Protein AF-A0A8S3GDV0-F1 (afdb_monomer_lite)

pLDDT: mean 90.01, std 6.33, range [60.5, 97.69]

Secondary structure (DSSP, 8-state):
--HHHHHHHHHHHHHHHHHHHHHHHHHHHS--EEEE-S-TTS-SEEEE-HHHHHHHHHHHHHHHHHTS--S-HHHHHHTHHHHHHHHHHHHHHHHHHHHTTSPP-SSSHHHHHHH-SSSS-EETTTTEEHHHHHHH-

Foldseek 3Di:
DDPVVVVLLVVLLCVLVVVLVLLVVCLLPPDFDWDADPDPLEDRTATDDLVVSVVVVVVVVCCCCPPVVVDDPVSCVVSVVSNVVSVVVVVLVVLCVQAVVDDDDDPDPVCCSVVPPDDFDQPDVNSHTPVVSVVSD

Structure (mmCIF, N/CA/C/O backbone):
data_AF-A0A8S3GDV0-F1
#
_entry.id   AF-A0A8S3GDV0-F1
#
loop_
_atom_site.group_PDB
_atom_site.id
_atom_site.type_symbol
_atom_site.label_atom_id
_atom_site.label_alt_id
_atom_site.label_comp_id
_atom_site.label_asym_id
_atom_site.label_entity_id
_atom_site.label_seq_id
_atom_site.pdbx_PDB_ins_code
_atom_site.Cartn_x
_atom_site.Cartn_y
_atom_site.Cartn_z
_atom_site.occupancy
_atom_site.B_iso_or_equiv
_atom_site.auth_seq_id
_atom_site.auth_comp_id
_atom_site.auth_asym_id
_atom_site.auth_atom_id
_atom_site.pdbx_PDB_model_num
ATOM 1 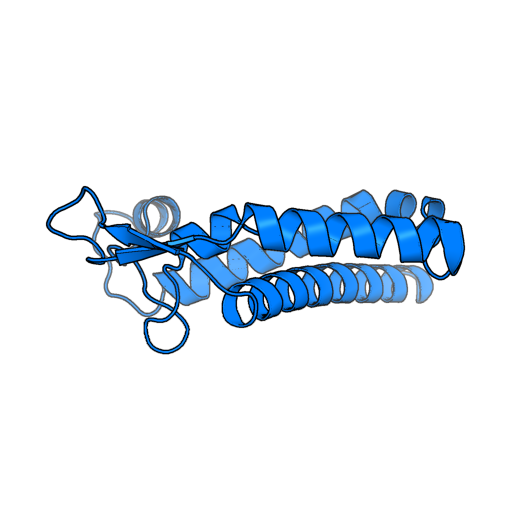N N . MET A 1 1 ? 24.290 15.914 -0.753 1.00 60.50 1 MET A N 1
ATOM 2 C CA . MET A 1 1 ? 23.351 15.163 -1.613 1.00 60.50 1 MET A CA 1
ATOM 3 C C . MET A 1 1 ? 23.488 15.691 -3.028 1.00 60.50 1 MET A C 1
ATOM 5 O O . MET A 1 1 ? 23.406 16.899 -3.203 1.00 60.50 1 MET A O 1
ATOM 9 N N . THR A 1 2 ? 23.791 14.840 -4.007 1.00 82.38 2 THR A N 1
ATOM 10 C CA . THR A 1 2 ? 23.836 15.249 -5.422 1.00 82.38 2 THR A CA 1
ATOM 11 C C . THR A 1 2 ? 22.419 15.241 -6.007 1.00 82.38 2 THR A C 1
ATOM 13 O O . THR A 1 2 ? 21.540 14.559 -5.482 1.00 82.38 2 THR A O 1
ATOM 16 N N . ASN A 1 3 ? 22.183 15.959 -7.111 1.00 82.50 3 ASN A N 1
ATOM 17 C CA . ASN A 1 3 ? 20.880 15.951 -7.801 1.00 82.50 3 ASN A CA 1
ATOM 18 C C . ASN A 1 3 ? 20.430 14.530 -8.196 1.00 82.50 3 ASN A C 1
ATOM 20 O O . ASN A 1 3 ? 19.243 14.216 -8.147 1.00 82.50 3 ASN A O 1
ATOM 24 N N . LEU A 1 4 ? 21.389 13.657 -8.528 1.00 81.19 4 LEU A N 1
ATOM 25 C CA . LEU A 1 4 ? 21.139 12.252 -8.848 1.00 81.19 4 LEU A CA 1
ATOM 26 C C . LEU A 1 4 ? 20.586 11.476 -7.640 1.00 81.19 4 LEU A C 1
ATOM 28 O O . LEU A 1 4 ? 19.655 10.689 -7.781 1.00 81.19 4 LEU A O 1
ATOM 32 N N . ASP A 1 5 ? 21.130 11.719 -6.447 1.00 90.44 5 ASP A N 1
ATOM 33 C CA . ASP A 1 5 ? 20.710 11.019 -5.232 1.00 90.44 5 ASP A CA 1
ATOM 34 C C . ASP A 1 5 ? 19.268 11.375 -4.843 1.00 90.44 5 ASP A C 1
ATOM 36 O O . ASP A 1 5 ? 18.475 10.491 -4.513 1.00 90.44 5 ASP A O 1
ATOM 40 N N . LEU A 1 6 ? 18.899 12.656 -4.966 1.00 92.12 6 LEU A N 1
ATOM 41 C CA . LEU A 1 6 ? 17.539 13.129 -4.701 1.00 92.12 6 LEU A CA 1
ATOM 42 C C . LEU A 1 6 ? 16.523 12.552 -5.701 1.00 92.12 6 LEU A C 1
ATOM 44 O O . LEU A 1 6 ? 15.441 12.126 -5.297 1.00 92.12 6 LEU A O 1
ATOM 48 N N . ALA A 1 7 ? 16.887 12.467 -6.984 1.00 93.94 7 ALA A N 1
ATOM 49 C CA . ALA A 1 7 ? 16.051 11.836 -8.003 1.00 93.94 7 ALA A CA 1
ATOM 50 C C . ALA A 1 7 ? 15.803 10.346 -7.708 1.00 93.94 7 ALA A C 1
ATOM 52 O O . ALA A 1 7 ? 14.691 9.853 -7.886 1.00 93.94 7 ALA A O 1
ATOM 53 N N . GLU A 1 8 ? 16.806 9.626 -7.205 1.00 94.75 8 GLU A N 1
ATOM 54 C CA . GLU A 1 8 ? 16.650 8.228 -6.798 1.00 94.75 8 GLU A CA 1
ATOM 55 C C . GLU A 1 8 ? 15.756 8.052 -5.566 1.00 94.75 8 GLU A C 1
ATOM 57 O O . GLU A 1 8 ? 14.973 7.106 -5.518 1.00 94.75 8 GLU A O 1
ATOM 62 N N . TRP A 1 9 ? 15.847 8.950 -4.580 1.00 95.94 9 TRP A N 1
ATOM 63 C CA . TRP A 1 9 ? 14.934 8.954 -3.431 1.00 95.94 9 TRP A CA 1
ATOM 64 C C . TRP A 1 9 ? 13.489 9.202 -3.855 1.00 95.94 9 TRP A C 1
ATOM 66 O O . TRP A 1 9 ? 12.588 8.482 -3.428 1.00 95.94 9 TRP A O 1
ATOM 76 N N . PHE A 1 10 ? 13.277 10.184 -4.732 1.00 95.69 10 PHE A N 1
ATOM 77 C CA . PHE A 1 10 ? 11.960 10.472 -5.287 1.00 95.69 10 PHE A CA 1
ATOM 78 C C . PHE A 1 10 ? 11.416 9.280 -6.083 1.00 95.69 10 PHE A C 1
ATOM 80 O O . PHE A 1 10 ? 10.294 8.840 -5.851 1.00 95.69 10 PHE A O 1
ATOM 87 N N . SER A 1 11 ? 12.242 8.700 -6.955 1.00 94.88 11 SER A N 1
ATOM 88 C CA . SER A 1 11 ? 11.921 7.490 -7.715 1.00 94.88 11 SER A CA 1
ATOM 89 C C . SER A 1 11 ? 11.511 6.338 -6.791 1.00 94.88 11 SER A C 1
ATOM 91 O O . SER A 1 11 ? 10.441 5.758 -6.962 1.00 94.88 11 SER A O 1
ATOM 93 N N . ALA A 1 12 ? 12.297 6.046 -5.750 1.00 96.12 12 ALA A N 1
ATOM 94 C CA . ALA A 1 12 ? 11.983 4.996 -4.783 1.00 96.12 12 ALA A CA 1
ATOM 95 C C . ALA A 1 12 ? 10.650 5.238 -4.054 1.00 96.12 12 ALA A C 1
ATOM 97 O O . ALA A 1 12 ? 9.851 4.313 -3.893 1.00 96.12 12 ALA A O 1
ATOM 98 N N . PHE A 1 13 ? 10.385 6.482 -3.649 1.00 96.56 13 PHE A N 1
ATOM 99 C CA . PHE A 1 13 ? 9.121 6.852 -3.018 1.00 96.56 13 PHE A CA 1
ATOM 100 C C . PHE A 1 13 ? 7.929 6.620 -3.954 1.00 96.56 13 PHE A C 1
ATOM 102 O O . PHE A 1 13 ? 6.946 5.996 -3.552 1.00 96.56 13 PHE A O 1
ATOM 109 N N . ILE A 1 14 ? 8.036 7.060 -5.212 1.00 96.12 14 ILE A N 1
ATOM 110 C CA . ILE A 1 14 ? 6.988 6.877 -6.221 1.00 96.12 14 ILE A CA 1
ATOM 111 C C . ILE A 1 14 ? 6.748 5.393 -6.513 1.00 96.12 14 ILE A C 1
ATOM 113 O O . ILE A 1 14 ? 5.591 4.989 -6.582 1.00 96.12 14 ILE A O 1
ATOM 117 N N . HIS A 1 15 ? 7.792 4.564 -6.619 1.00 94.44 15 HIS A N 1
ATOM 118 C CA . HIS A 1 15 ? 7.627 3.122 -6.833 1.00 94.44 15 HIS A CA 1
ATOM 119 C C . HIS A 1 15 ? 6.825 2.455 -5.714 1.00 94.44 15 HIS A C 1
ATOM 121 O O . HIS A 1 15 ? 5.879 1.716 -5.999 1.00 94.44 15 HIS A O 1
ATOM 127 N N . ILE A 1 16 ? 7.167 2.724 -4.450 1.00 96.38 16 ILE A N 1
ATOM 128 C CA . ILE A 1 16 ? 6.445 2.150 -3.307 1.00 96.38 16 ILE A CA 1
ATOM 129 C C . ILE A 1 16 ? 5.008 2.665 -3.265 1.00 96.38 16 ILE A C 1
ATOM 131 O O . ILE A 1 16 ? 4.078 1.866 -3.157 1.00 96.38 16 ILE A O 1
ATOM 135 N N . LEU A 1 17 ? 4.810 3.976 -3.422 1.00 96.25 17 LEU A N 1
ATOM 136 C CA . LEU A 1 17 ? 3.479 4.577 -3.417 1.00 96.25 17 LEU A CA 1
ATOM 137 C C . LEU A 1 17 ? 2.592 3.996 -4.527 1.00 96.25 17 LEU A C 1
ATOM 139 O O . LEU A 1 17 ? 1.443 3.630 -4.273 1.00 96.25 17 LEU A O 1
ATOM 143 N N . LEU A 1 18 ? 3.127 3.874 -5.744 1.00 95.19 18 LEU A N 1
ATOM 144 C CA . LEU A 1 18 ? 2.422 3.306 -6.889 1.00 95.19 18 LEU A CA 1
ATOM 145 C C . LEU A 1 18 ? 2.091 1.830 -6.660 1.00 95.19 18 LEU A C 1
ATOM 147 O O . LEU A 1 18 ? 0.968 1.417 -6.930 1.00 95.19 18 LEU A O 1
ATOM 151 N N . THR A 1 19 ? 3.033 1.053 -6.122 1.00 94.75 19 THR A N 1
ATOM 152 C CA . THR A 1 19 ? 2.832 -0.374 -5.829 1.00 94.75 19 THR A CA 1
ATOM 153 C C . THR A 1 19 ? 1.722 -0.568 -4.799 1.00 94.75 19 THR A C 1
ATOM 155 O O . THR A 1 19 ? 0.779 -1.321 -5.042 1.00 94.75 19 THR A O 1
ATOM 158 N N . TYR A 1 20 ? 1.768 0.165 -3.685 1.00 95.75 20 TYR A N 1
ATOM 159 C CA . TYR A 1 20 ? 0.752 0.091 -2.631 1.00 95.75 20 TYR A CA 1
ATOM 160 C C . TYR A 1 20 ? -0.620 0.537 -3.144 1.00 95.75 20 TYR A C 1
ATOM 162 O O . TYR A 1 20 ? -1.636 -0.105 -2.864 1.00 95.75 20 TYR A O 1
ATOM 170 N N . THR A 1 21 ? -0.653 1.605 -3.945 1.00 95.25 21 THR A N 1
ATOM 171 C CA . THR A 1 21 ? -1.883 2.101 -4.573 1.00 95.25 21 THR A CA 1
ATOM 172 C C . THR A 1 21 ? -2.457 1.071 -5.541 1.00 95.25 21 THR A C 1
ATOM 174 O O . THR A 1 21 ? -3.646 0.771 -5.468 1.00 95.25 21 THR A O 1
ATOM 177 N N . LEU A 1 22 ? -1.631 0.473 -6.403 1.00 95.94 22 LEU A N 1
ATOM 178 C CA . LEU A 1 22 ? -2.049 -0.562 -7.348 1.00 95.94 22 LEU A CA 1
ATOM 179 C C . LEU A 1 22 ? -2.631 -1.781 -6.624 1.00 95.94 22 LEU A C 1
ATOM 181 O O . LEU A 1 22 ? -3.732 -2.213 -6.962 1.00 95.94 22 LEU A O 1
ATOM 185 N N . ILE A 1 23 ? -1.933 -2.306 -5.612 1.00 96.25 23 ILE A N 1
ATOM 186 C CA . ILE A 1 23 ? -2.403 -3.446 -4.808 1.00 96.25 23 ILE A CA 1
ATOM 187 C C . ILE A 1 23 ? -3.739 -3.105 -4.138 1.00 96.25 23 ILE A C 1
ATOM 189 O O . ILE A 1 23 ? -4.683 -3.892 -4.209 1.00 96.25 23 ILE A O 1
ATOM 193 N N . THR A 1 24 ? -3.856 -1.908 -3.558 1.00 94.94 24 THR A N 1
ATOM 194 C CA . THR A 1 24 ? -5.097 -1.436 -2.925 1.00 94.94 24 THR A CA 1
ATOM 195 C C . THR A 1 24 ? -6.244 -1.338 -3.933 1.00 94.94 24 THR A C 1
ATOM 197 O O . THR A 1 24 ? -7.348 -1.813 -3.667 1.00 94.94 24 THR A O 1
ATOM 200 N N . LEU A 1 25 ? -6.006 -0.762 -5.113 1.00 95.31 25 LEU A N 1
ATOM 201 C CA . LEU A 1 25 ? -7.019 -0.648 -6.163 1.00 95.31 25 LEU A CA 1
ATOM 202 C C . LEU A 1 25 ? -7.455 -2.026 -6.671 1.00 95.31 25 LEU A C 1
ATOM 204 O O . LEU A 1 25 ? -8.653 -2.271 -6.812 1.00 95.31 25 LEU A O 1
ATOM 208 N N . LEU A 1 26 ? -6.513 -2.949 -6.878 1.00 95.81 26 LEU A N 1
ATOM 209 C CA . LEU A 1 26 ? -6.818 -4.325 -7.268 1.00 95.81 26 LEU A CA 1
ATOM 210 C C . LEU A 1 26 ? -7.617 -5.055 -6.184 1.00 95.81 26 LEU A C 1
ATOM 212 O O . LEU A 1 26 ? -8.602 -5.715 -6.504 1.00 95.81 26 LEU A O 1
ATOM 216 N N . HIS A 1 27 ? -7.275 -4.890 -4.906 1.00 94.44 27 HIS A N 1
ATOM 217 C CA . HIS A 1 27 ? -8.049 -5.439 -3.784 1.00 94.44 27 HIS A CA 1
ATOM 218 C C . HIS A 1 27 ? -9.513 -4.986 -3.808 1.00 94.44 27 HIS A C 1
ATOM 220 O O . HIS A 1 27 ? -10.438 -5.775 -3.571 1.00 94.44 27 HIS A O 1
ATOM 226 N N . LEU A 1 28 ? -9.746 -3.719 -4.148 1.00 93.44 28 LEU A N 1
ATOM 227 C CA . LEU A 1 28 ? -11.085 -3.139 -4.232 1.00 93.44 28 LEU A CA 1
ATOM 228 C C . LEU A 1 28 ? -11.833 -3.536 -5.516 1.00 93.44 28 LEU A C 1
ATOM 230 O O . LEU A 1 28 ? -13.051 -3.722 -5.466 1.00 93.44 28 LEU A O 1
ATOM 234 N N . ALA A 1 29 ? -11.133 -3.696 -6.641 1.00 94.50 29 ALA A N 1
ATOM 235 C CA . ALA A 1 29 ? -11.731 -3.970 -7.950 1.00 94.50 29 ALA A CA 1
ATOM 236 C C . ALA A 1 29 ? -11.951 -5.467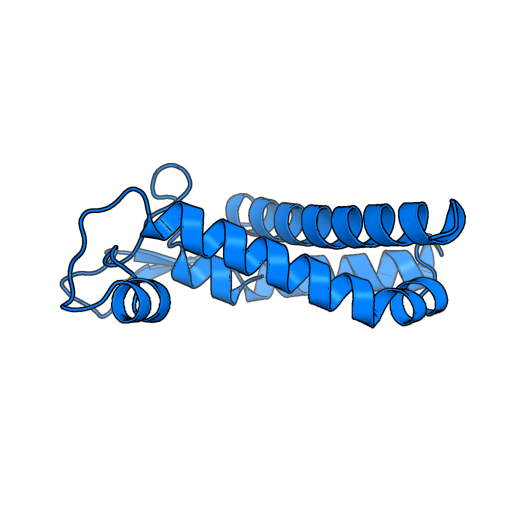 -8.227 1.00 94.50 29 ALA A C 1
ATOM 238 O O . ALA A 1 29 ? -13.003 -5.859 -8.731 1.00 94.50 29 ALA A O 1
ATOM 239 N N . VAL A 1 30 ? -10.983 -6.319 -7.883 1.00 95.06 30 VAL A N 1
ATOM 240 C CA . VAL A 1 30 ? -11.009 -7.757 -8.189 1.00 95.06 30 VAL A CA 1
ATOM 241 C C . VAL A 1 30 ? -12.102 -8.452 -7.368 1.00 95.06 30 VAL A C 1
ATOM 243 O O . VAL A 1 30 ? -12.189 -8.212 -6.159 1.00 95.06 30 VAL A O 1
ATOM 246 N N . PRO A 1 31 ? -12.913 -9.354 -7.962 1.00 93.50 31 PRO A N 1
ATOM 247 C CA . PRO A 1 31 ? -13.970 -10.057 -7.242 1.00 93.50 31 PRO A CA 1
ATOM 248 C C . PRO A 1 31 ? -13.441 -10.776 -5.998 1.00 93.50 31 PRO A C 1
ATOM 250 O O . PRO A 1 31 ? -12.408 -11.451 -6.052 1.00 93.50 31 PRO A O 1
ATOM 253 N N . ALA A 1 32 ? -14.172 -10.658 -4.892 1.00 93.12 32 ALA A N 1
ATOM 254 C CA . ALA A 1 32 ? -13.758 -11.159 -3.589 1.00 93.12 32 ALA A CA 1
ATOM 255 C C . ALA A 1 32 ? -14.814 -12.047 -2.943 1.00 93.12 32 ALA A C 1
ATOM 257 O O . ALA A 1 32 ? -16.016 -11.846 -3.124 1.00 93.12 32 ALA A O 1
ATOM 258 N N . HIS A 1 33 ? -14.342 -13.004 -2.150 1.00 91.06 33 HIS A N 1
ATOM 259 C CA . HIS A 1 33 ? -15.193 -13.795 -1.278 1.00 91.06 33 HIS A CA 1
ATOM 260 C C . HIS A 1 33 ? -15.413 -13.048 0.036 1.00 91.06 33 HIS A C 1
ATOM 262 O O . HIS A 1 33 ? -14.492 -12.426 0.563 1.00 91.06 33 HIS A O 1
ATOM 268 N N . HIS A 1 34 ? -16.635 -13.109 0.558 1.00 90.12 34 HIS A N 1
ATOM 269 C CA . HIS A 1 34 ? -16.984 -12.517 1.844 1.00 90.12 34 HIS A CA 1
ATOM 270 C C . HIS A 1 34 ? -17.089 -13.636 2.876 1.00 90.12 34 HIS A C 1
ATOM 272 O O . HIS A 1 34 ? -18.008 -14.450 2.821 1.00 90.12 34 HIS A O 1
ATOM 278 N N . VAL A 1 35 ? -16.124 -13.704 3.790 1.00 89.12 35 VAL A N 1
ATOM 279 C CA . VAL A 1 35 ? -16.040 -14.756 4.811 1.00 89.12 35 VAL A CA 1
ATOM 280 C C . VAL A 1 35 ? -16.481 -14.195 6.151 1.00 89.12 35 VAL A C 1
ATOM 282 O O . VAL A 1 35 ? -16.056 -13.108 6.531 1.00 89.12 35 VAL A O 1
ATOM 285 N N . ARG A 1 36 ? -17.352 -14.908 6.870 1.00 88.50 36 ARG A N 1
ATOM 286 C CA . ARG A 1 36 ? -17.839 -14.456 8.178 1.00 88.50 36 ARG A CA 1
ATOM 287 C C . ARG A 1 36 ? -16.684 -14.397 9.184 1.00 88.50 36 ARG A C 1
ATOM 289 O O . ARG A 1 36 ? -15.908 -15.343 9.282 1.00 88.50 36 ARG A O 1
ATOM 296 N N . GLY A 1 37 ? -16.583 -13.296 9.923 1.00 83.19 37 GLY A N 1
ATOM 297 C CA . GLY A 1 37 ? -15.596 -13.156 10.992 1.00 83.19 37 GLY A CA 1
ATOM 298 C C . GLY A 1 37 ? -15.912 -14.052 12.192 1.00 83.19 37 GLY A C 1
ATOM 299 O O . GLY A 1 37 ? -17.076 -14.280 12.510 1.00 83.19 37 GLY A O 1
ATOM 300 N N . TYR A 1 38 ? -14.872 -14.558 12.859 1.00 81.25 38 TYR A N 1
ATOM 301 C CA . TYR A 1 38 ? -14.994 -15.428 14.038 1.00 81.25 38 TYR A CA 1
ATOM 302 C C . TYR A 1 38 ? -15.103 -14.650 15.364 1.00 81.25 38 TYR A C 1
ATOM 304 O O . TYR A 1 38 ? -15.348 -15.245 16.408 1.00 81.25 38 TYR A O 1
ATOM 312 N N . VAL A 1 39 ? -14.911 -13.327 15.336 1.00 78.75 39 VAL A N 1
ATOM 313 C CA . VAL A 1 39 ? -14.934 -12.454 16.519 1.00 78.75 39 VAL A CA 1
ATOM 314 C C . VAL A 1 39 ? -16.275 -11.727 16.606 1.00 78.75 39 VAL A C 1
ATOM 316 O O . VAL A 1 39 ? -16.709 -11.120 15.629 1.00 78.75 39 VAL A O 1
ATOM 319 N N . HIS A 1 40 ? -16.905 -11.745 17.784 1.00 73.38 40 HIS A N 1
ATOM 320 C CA . HIS A 1 40 ? -18.202 -11.096 18.021 1.00 73.38 40 HIS A CA 1
ATOM 321 C C . HIS A 1 40 ? -18.148 -9.560 17.935 1.00 73.38 40 HIS A C 1
ATOM 323 O O . HIS A 1 40 ? -19.066 -8.953 17.389 1.00 73.38 40 HIS A O 1
ATOM 329 N N . ASP A 1 41 ? -17.039 -8.949 18.363 1.00 75.19 41 ASP A N 1
ATOM 330 C CA . ASP A 1 41 ? -16.807 -7.493 18.324 1.00 75.19 41 ASP A CA 1
ATOM 331 C C . ASP A 1 41 ? -16.056 -7.037 17.051 1.00 75.19 41 ASP A C 1
ATOM 333 O O . ASP A 1 41 ? -15.324 -6.041 17.042 1.00 75.19 41 ASP A O 1
ATOM 337 N N . GLY A 1 42 ? -16.166 -7.817 15.973 1.00 72.31 42 GLY A N 1
ATOM 338 C CA . GLY A 1 42 ? -15.469 -7.603 14.708 1.00 72.31 42 GLY A CA 1
ATOM 339 C C . GLY A 1 42 ? -16.394 -7.305 13.528 1.00 72.31 42 GLY A C 1
ATOM 340 O O . GLY A 1 42 ? -17.620 -7.374 13.641 1.00 72.31 42 GLY A O 1
ATOM 341 N N . PRO A 1 43 ? -15.823 -6.980 12.354 1.00 73.12 43 PRO A N 1
ATOM 342 C CA . PRO A 1 43 ? -16.595 -6.945 11.121 1.00 73.12 43 PRO A CA 1
ATOM 343 C C . PRO A 1 43 ? -17.279 -8.297 10.896 1.00 73.12 43 PRO A C 1
ATOM 345 O O . PRO A 1 43 ? -16.660 -9.358 10.979 1.00 73.12 43 PRO A O 1
ATOM 348 N N . LYS A 1 44 ? -18.573 -8.249 10.563 1.00 78.19 44 LYS A N 1
ATOM 349 C CA . LYS A 1 44 ? -19.370 -9.459 10.312 1.00 78.19 44 LYS A CA 1
ATOM 350 C C . LYS A 1 44 ? -18.815 -10.279 9.149 1.00 78.19 44 LYS A C 1
ATOM 352 O O . LYS A 1 44 ? -18.905 -11.503 9.183 1.00 78.19 44 LYS A O 1
ATOM 357 N N . PHE A 1 45 ? -18.246 -9.617 8.142 1.00 84.44 45 PHE A N 1
ATOM 358 C CA . PHE A 1 45 ? -17.670 -10.254 6.964 1.00 84.44 45 PHE A CA 1
ATOM 359 C C . PHE A 1 45 ? -16.342 -9.610 6.575 1.00 84.44 45 PHE A C 1
ATOM 361 O O . PHE A 1 45 ? -16.208 -8.389 6.568 1.00 84.44 45 PHE A O 1
ATOM 368 N N . TYR A 1 46 ? -15.392 -10.451 6.189 1.00 86.25 46 TYR A N 1
ATOM 369 C CA . TYR A 1 46 ? -14.098 -10.080 5.651 1.00 86.25 46 TYR A CA 1
ATOM 370 C C . TYR A 1 46 ? -14.072 -10.285 4.142 1.00 86.25 46 TYR A C 1
ATOM 372 O O . TYR A 1 46 ? -14.447 -11.346 3.642 1.00 86.25 46 TYR A O 1
ATOM 380 N N . ARG A 1 47 ? -13.597 -9.269 3.421 1.00 90.12 47 ARG A N 1
ATOM 381 C CA . ARG A 1 47 ? -13.352 -9.326 1.980 1.00 90.12 47 ARG A CA 1
ATOM 382 C C . ARG A 1 47 ? -12.005 -10.000 1.719 1.00 90.12 47 ARG A C 1
ATOM 384 O O . ARG A 1 47 ? -10.969 -9.434 2.052 1.00 90.12 47 ARG A O 1
ATOM 391 N N . LEU A 1 48 ? -12.018 -11.175 1.093 1.00 91.31 48 LEU A N 1
ATOM 392 C CA . LEU A 1 48 ? -10.822 -11.957 0.786 1.00 91.31 48 LEU A CA 1
ATOM 393 C C . LEU A 1 48 ? -10.690 -12.195 -0.724 1.00 91.31 48 LEU A C 1
ATOM 395 O O . LEU A 1 48 ? -11.495 -12.890 -1.348 1.00 91.31 48 LEU A O 1
ATOM 399 N N . ASN A 1 49 ? -9.641 -11.630 -1.311 1.00 95.19 49 ASN A N 1
ATOM 400 C CA . ASN A 1 49 ? -9.192 -11.887 -2.685 1.00 95.19 49 ASN A CA 1
ATOM 401 C C . ASN A 1 49 ? -7.657 -11.816 -2.807 1.00 95.19 49 ASN A C 1
ATOM 403 O O . ASN A 1 49 ? -7.145 -11.741 -3.922 1.00 95.19 49 ASN A O 1
ATOM 407 N N . GLY A 1 50 ? -6.926 -11.871 -1.685 1.00 92.56 50 GLY A N 1
ATOM 408 C CA . GLY A 1 50 ? -5.482 -11.624 -1.655 1.00 92.56 50 GLY A CA 1
ATOM 409 C C . GLY A 1 50 ? -4.685 -12.517 -2.603 1.00 92.56 50 GLY A C 1
ATOM 410 O O . GLY A 1 50 ? -3.834 -12.019 -3.325 1.00 92.56 50 GLY A O 1
ATOM 411 N N . LEU A 1 51 ? -5.041 -13.804 -2.716 1.00 93.94 51 LEU A N 1
ATOM 412 C CA . LEU A 1 51 ? -4.410 -14.711 -3.686 1.00 93.94 51 LEU A CA 1
ATOM 413 C C . LEU A 1 51 ? -4.601 -14.255 -5.139 1.00 93.94 51 LEU A C 1
ATOM 415 O O . LEU A 1 51 ? -3.666 -14.318 -5.929 1.00 93.94 51 LEU A O 1
ATOM 419 N N . ARG A 1 52 ? -5.794 -13.765 -5.501 1.00 95.62 52 ARG A N 1
ATOM 420 C CA . ARG A 1 52 ? -6.059 -13.270 -6.862 1.00 95.62 52 ARG A CA 1
ATOM 421 C C . ARG A 1 52 ? -5.235 -12.021 -7.150 1.00 95.62 52 ARG A C 1
ATOM 423 O O . ARG A 1 52 ? -4.620 -11.936 -8.206 1.00 95.62 52 ARG A O 1
ATOM 430 N N . VAL A 1 53 ? -5.211 -11.080 -6.206 1.00 96.62 53 VAL A N 1
ATOM 431 C CA . VAL A 1 53 ? -4.417 -9.849 -6.324 1.00 96.62 53 VAL A CA 1
ATOM 432 C C . VAL A 1 53 ? -2.930 -10.183 -6.435 1.00 96.62 53 VAL A C 1
ATOM 434 O O . VAL A 1 53 ? -2.278 -9.686 -7.347 1.00 96.62 53 VAL A O 1
ATOM 437 N N . PHE A 1 54 ? -2.423 -11.083 -5.586 1.00 95.44 54 PHE A N 1
ATOM 438 C CA . PHE A 1 54 ? -1.045 -11.570 -5.633 1.00 95.44 54 PHE A CA 1
ATOM 439 C C . PHE A 1 54 ? -0.688 -12.110 -7.021 1.00 95.44 54 PHE A C 1
ATOM 441 O O . PHE A 1 54 ? 0.249 -11.614 -7.640 1.00 95.44 54 PHE A O 1
ATOM 448 N N . PHE A 1 55 ? -1.475 -13.048 -7.564 1.00 97.00 55 PHE A N 1
ATOM 449 C CA . PHE A 1 55 ? -1.200 -13.605 -8.892 1.00 97.00 55 PHE A CA 1
ATOM 450 C C . PHE A 1 55 ? -1.230 -12.551 -10.001 1.00 97.00 55 PHE A C 1
ATOM 452 O O . PHE A 1 55 ? -0.362 -12.572 -10.871 1.00 97.00 55 PHE A O 1
ATOM 459 N N . ILE A 1 56 ? -2.185 -11.615 -9.967 1.00 97.12 56 ILE A N 1
ATOM 460 C CA . ILE A 1 56 ? -2.267 -10.530 -10.955 1.00 97.12 56 ILE A CA 1
ATOM 461 C C . ILE A 1 56 ? -1.006 -9.659 -10.898 1.00 97.12 56 ILE A C 1
ATOM 463 O O . ILE A 1 56 ? -0.405 -9.387 -11.937 1.00 97.12 56 ILE A O 1
ATOM 467 N N . VAL A 1 57 ? -0.580 -9.247 -9.702 1.00 96.00 57 VAL A N 1
ATOM 468 C CA . VAL A 1 57 ? 0.593 -8.379 -9.516 1.00 96.00 57 VAL A CA 1
ATOM 469 C C . VAL A 1 57 ? 1.879 -9.106 -9.901 1.00 96.00 57 VAL A C 1
ATOM 471 O O . VAL A 1 57 ? 2.670 -8.566 -10.673 1.00 96.00 57 VAL A O 1
ATOM 474 N N . SER A 1 58 ? 2.077 -10.342 -9.436 1.00 95.25 58 SER A N 1
ATOM 475 C CA . SER A 1 58 ? 3.263 -11.141 -9.761 1.00 95.25 58 SER A CA 1
ATOM 476 C C . SER A 1 58 ? 3.368 -11.434 -11.256 1.00 95.25 58 SER A C 1
ATOM 478 O O . SER A 1 58 ? 4.444 -11.275 -11.829 1.00 95.25 58 SER A O 1
ATOM 480 N N . LEU A 1 59 ? 2.266 -11.811 -11.913 1.00 96.31 59 LEU A N 1
ATOM 481 C CA . LEU A 1 59 ? 2.274 -12.071 -13.352 1.00 96.31 59 LEU A CA 1
ATOM 482 C C . LEU A 1 59 ? 2.547 -10.789 -14.146 1.00 96.31 59 LEU A C 1
ATOM 484 O O . LEU A 1 59 ? 3.369 -10.803 -15.059 1.00 96.31 59 LEU A O 1
ATOM 488 N N . SER A 1 60 ? 1.926 -9.672 -13.756 1.00 93.94 60 SER A N 1
ATOM 489 C CA . SER A 1 60 ? 2.186 -8.362 -14.369 1.00 93.94 60 SER A CA 1
ATOM 490 C C . SER A 1 60 ? 3.657 -7.968 -14.234 1.00 93.94 60 SER A C 1
ATOM 492 O O . SER A 1 60 ? 4.270 -7.536 -15.205 1.00 93.94 60 SER A O 1
ATOM 494 N N . PHE A 1 61 ? 4.255 -8.181 -13.060 1.00 93.44 61 PHE A N 1
ATOM 495 C CA . PHE A 1 61 ? 5.671 -7.912 -12.816 1.00 93.44 61 PHE A CA 1
ATOM 496 C C . PHE A 1 61 ? 6.589 -8.763 -13.707 1.00 93.44 61 PHE A C 1
ATOM 498 O O . PHE A 1 61 ? 7.492 -8.223 -14.348 1.00 93.44 61 PHE A O 1
ATOM 505 N N . ILE A 1 62 ? 6.323 -10.071 -13.808 1.00 94.06 62 ILE A N 1
ATOM 506 C CA . ILE A 1 62 ? 7.082 -10.988 -14.673 1.00 94.06 62 ILE A CA 1
ATOM 507 C C . ILE A 1 62 ? 6.976 -10.567 -16.142 1.00 94.06 62 ILE A C 1
ATOM 509 O O . ILE A 1 62 ? 7.991 -10.523 -16.834 1.00 94.06 62 ILE A O 1
ATOM 513 N N . ILE A 1 63 ? 5.778 -10.219 -16.619 1.00 93.88 63 ILE A N 1
ATOM 514 C CA . ILE A 1 63 ? 5.555 -9.780 -18.004 1.00 93.88 63 ILE A CA 1
ATOM 515 C C . ILE A 1 63 ? 6.275 -8.449 -18.280 1.00 93.88 63 ILE A C 1
ATOM 517 O O . ILE A 1 63 ? 6.945 -8.315 -19.306 1.00 93.88 63 ILE A O 1
ATOM 521 N N . CYS A 1 64 ? 6.195 -7.479 -17.367 1.00 91.25 64 CYS A N 1
ATOM 522 C CA . CYS A 1 64 ? 6.864 -6.182 -17.513 1.00 91.25 64 CYS A CA 1
ATOM 523 C C . CYS A 1 64 ? 8.390 -6.305 -17.607 1.00 91.25 64 CYS A C 1
ATOM 525 O O . CYS A 1 64 ? 9.016 -5.563 -18.364 1.00 91.25 64 CYS A O 1
ATOM 527 N N . ILE A 1 65 ? 8.984 -7.239 -16.862 1.00 91.69 65 ILE A N 1
ATOM 528 C CA . ILE A 1 65 ? 10.425 -7.503 -16.907 1.00 91.69 65 ILE A CA 1
ATOM 529 C C . ILE A 1 65 ? 10.798 -8.334 -18.137 1.00 91.69 65 ILE A C 1
ATOM 531 O O . ILE A 1 65 ? 11.702 -7.962 -18.879 1.00 91.69 65 ILE A O 1
ATOM 535 N N . GLY A 1 66 ? 10.138 -9.475 -18.338 1.00 88.12 66 GLY A N 1
ATOM 536 C CA . GLY A 1 66 ? 10.574 -10.489 -19.298 1.00 88.12 66 GLY A CA 1
ATOM 537 C C . GLY A 1 66 ? 10.163 -10.208 -20.739 1.00 88.12 66 GLY A C 1
ATOM 538 O O . GLY A 1 66 ? 10.924 -10.512 -21.652 1.00 88.12 66 GLY A O 1
ATOM 539 N N . TYR A 1 67 ? 8.975 -9.636 -20.946 1.00 89.06 67 TYR A N 1
ATOM 540 C CA . TYR A 1 67 ? 8.433 -9.402 -22.284 1.00 89.06 67 TYR A CA 1
ATOM 541 C C . TYR A 1 67 ? 8.644 -7.959 -22.738 1.00 89.06 67 TYR A C 1
ATOM 543 O O . TYR A 1 67 ? 9.218 -7.720 -23.794 1.00 89.06 67 TYR A O 1
ATOM 551 N N . PHE A 1 68 ? 8.214 -6.992 -21.924 1.00 89.75 68 PHE A N 1
ATOM 552 C CA . PHE A 1 68 ? 8.290 -5.581 -22.305 1.00 89.75 68 PHE A CA 1
ATOM 553 C C . PHE A 1 68 ? 9.649 -4.932 -22.034 1.00 89.75 68 PHE A C 1
ATOM 555 O O . PHE A 1 68 ? 9.928 -3.872 -22.585 1.00 89.75 68 PHE A O 1
ATOM 562 N N . GLN A 1 69 ? 10.477 -5.534 -21.171 1.00 86.06 69 GLN A N 1
ATOM 563 C CA . GLN A 1 69 ? 11.749 -4.956 -20.716 1.00 86.06 69 GLN A CA 1
ATOM 564 C C . GLN A 1 69 ? 11.602 -3.527 -20.149 1.00 86.06 69 GLN A C 1
ATOM 566 O O . GLN A 1 69 ? 12.548 -2.744 -20.150 1.00 86.06 69 GLN A O 1
ATOM 571 N N . TYR A 1 70 ? 10.414 -3.180 -19.637 1.00 85.75 70 TYR A N 1
ATOM 572 C CA . TYR A 1 70 ? 10.126 -1.856 -19.073 1.00 85.75 70 TYR A CA 1
ATOM 573 C C . TYR A 1 70 ? 10.753 -1.651 -17.694 1.00 85.75 70 TYR A C 1
ATOM 575 O O . TYR A 1 70 ? 10.935 -0.517 -17.257 1.00 85.75 70 TYR A O 1
ATOM 583 N N . LEU A 1 71 ? 11.062 -2.743 -16.993 1.00 85.50 71 LEU A N 1
ATOM 584 C CA . LEU A 1 71 ? 11.626 -2.715 -15.651 1.00 85.50 71 LEU A CA 1
ATOM 585 C C . LEU A 1 71 ? 13.018 -3.342 -15.644 1.00 85.50 71 LEU A C 1
ATOM 587 O O . LEU A 1 71 ? 13.175 -4.539 -15.881 1.00 85.50 71 LEU A O 1
ATOM 591 N N . ASP A 1 72 ? 14.020 -2.537 -15.297 1.00 90.56 72 ASP A N 1
ATOM 592 C CA . ASP A 1 72 ? 15.371 -3.025 -15.036 1.00 90.56 72 ASP A CA 1
ATOM 593 C C . ASP A 1 72 ? 15.487 -3.527 -13.587 1.00 90.56 72 ASP A C 1
ATOM 595 O O . ASP A 1 72 ? 15.477 -2.756 -12.621 1.00 90.56 72 ASP A O 1
ATOM 599 N N . ILE A 1 73 ? 15.647 -4.844 -13.432 1.00 90.31 73 ILE A N 1
ATOM 600 C CA . ILE A 1 73 ? 15.862 -5.488 -12.131 1.00 90.31 73 ILE A CA 1
ATOM 601 C C . ILE A 1 73 ? 17.089 -4.905 -11.417 1.00 90.31 73 ILE A C 1
ATOM 603 O O . ILE A 1 73 ? 17.062 -4.723 -10.198 1.00 90.31 73 ILE A O 1
ATOM 607 N N . ARG A 1 74 ? 18.169 -4.589 -12.142 1.00 93.44 74 ARG A N 1
ATOM 608 C CA . ARG A 1 74 ? 19.397 -4.055 -11.533 1.00 93.44 74 ARG A CA 1
ATOM 609 C C . ARG A 1 74 ? 19.139 -2.689 -10.910 1.00 93.44 74 ARG A C 1
ATOM 611 O O . ARG A 1 74 ? 19.629 -2.420 -9.813 1.00 93.44 74 ARG A O 1
ATOM 618 N N . TYR A 1 75 ? 18.327 -1.864 -11.567 1.00 91.88 75 TYR A N 1
ATOM 619 C CA . TYR A 1 75 ? 17.887 -0.579 -11.034 1.00 91.88 75 TYR A CA 1
ATOM 620 C C . TYR A 1 75 ? 17.038 -0.746 -9.763 1.00 91.88 75 TYR A C 1
ATOM 622 O O . TYR A 1 75 ? 17.312 -0.093 -8.755 1.00 91.88 75 TYR A O 1
ATOM 630 N N . LEU A 1 76 ? 16.082 -1.683 -9.751 1.00 91.62 76 LEU A N 1
ATOM 631 C CA . LEU A 1 76 ? 15.275 -1.974 -8.555 1.00 91.62 76 LEU A CA 1
ATOM 632 C C . LEU A 1 76 ? 16.129 -2.469 -7.376 1.00 91.62 76 LEU A C 1
ATOM 634 O O . LEU A 1 76 ? 15.933 -2.026 -6.242 1.00 91.62 76 LEU A O 1
ATOM 638 N N . ILE A 1 77 ? 17.110 -3.339 -7.640 1.00 94.38 77 ILE A N 1
ATOM 639 C CA . ILE A 1 77 ? 18.056 -3.830 -6.625 1.00 94.38 77 ILE A CA 1
ATOM 640 C C . ILE A 1 77 ? 18.914 -2.684 -6.087 1.00 94.38 77 ILE A C 1
ATOM 642 O O . ILE A 1 77 ? 19.135 -2.607 -4.877 1.00 94.38 77 ILE A O 1
ATOM 646 N N . ARG A 1 78 ? 19.371 -1.772 -6.952 1.00 94.88 78 ARG A N 1
ATOM 647 C CA . ARG A 1 78 ? 20.136 -0.590 -6.535 1.00 94.88 78 ARG A CA 1
ATOM 648 C C . ARG A 1 78 ? 19.339 0.278 -5.562 1.00 94.88 78 ARG A C 1
ATOM 650 O O . ARG A 1 78 ? 19.881 0.724 -4.554 1.00 94.88 78 ARG A O 1
ATOM 657 N N . LEU A 1 79 ? 18.045 0.461 -5.820 1.00 95.56 79 LEU A N 1
ATOM 658 C CA . LEU A 1 79 ? 17.151 1.258 -4.979 1.00 95.56 79 LEU A CA 1
ATOM 659 C C . LEU A 1 79 ? 16.630 0.527 -3.728 1.00 95.56 79 LEU A C 1
ATOM 661 O O . LEU A 1 79 ? 15.942 1.152 -2.924 1.00 95.56 79 LEU A O 1
ATOM 665 N N . ARG A 1 80 ? 16.964 -0.754 -3.503 1.00 95.25 80 ARG A N 1
ATOM 666 C CA . ARG A 1 80 ? 16.360 -1.594 -2.444 1.00 95.25 80 ARG A CA 1
ATOM 667 C C . ARG A 1 80 ? 16.330 -0.953 -1.052 1.00 95.25 80 ARG A C 1
ATOM 669 O O . ARG A 1 80 ? 15.314 -1.017 -0.377 1.00 95.25 80 ARG A O 1
ATOM 676 N N . MET A 1 81 ? 17.417 -0.303 -0.627 1.00 96.75 81 MET A N 1
ATOM 677 C CA . MET A 1 81 ? 17.483 0.305 0.710 1.00 96.75 81 MET A CA 1
ATOM 678 C C . MET A 1 81 ? 16.615 1.561 0.793 1.00 96.75 81 MET A C 1
ATOM 680 O O . MET A 1 81 ? 15.948 1.782 1.801 1.00 96.75 81 MET A O 1
ATOM 684 N N . LYS A 1 82 ? 16.584 2.352 -0.288 1.00 97.19 82 LYS A N 1
ATOM 685 C CA . LYS A 1 82 ? 15.719 3.530 -0.402 1.00 97.19 82 LYS A CA 1
ATOM 686 C C . LYS A 1 82 ? 14.251 3.104 -0.381 1.00 97.19 82 LYS A C 1
ATOM 688 O O . LYS A 1 82 ? 13.480 3.668 0.384 1.00 97.19 82 LYS A O 1
ATOM 693 N N . HIS A 1 83 ? 13.896 2.043 -1.112 1.00 96.94 83 HIS A N 1
ATOM 694 C CA . HIS A 1 83 ? 12.569 1.424 -1.067 1.00 96.94 83 HIS A CA 1
ATOM 695 C C . HIS A 1 83 ? 12.161 1.026 0.359 1.00 96.94 83 HIS A C 1
ATOM 697 O O . HIS A 1 83 ? 11.089 1.427 0.806 1.00 96.94 83 HIS A O 1
ATOM 703 N N . SER A 1 84 ? 13.020 0.317 1.102 1.00 96.69 84 SER A N 1
ATOM 704 C CA . SER A 1 84 ? 12.726 -0.083 2.488 1.00 96.69 84 SER A CA 1
ATOM 705 C C . SER A 1 84 ? 12.494 1.114 3.414 1.00 96.69 84 SER A C 1
ATOM 707 O O . SER A 1 84 ? 11.578 1.096 4.235 1.00 96.69 84 SER A O 1
ATOM 709 N N . ILE A 1 85 ? 13.295 2.174 3.273 1.00 97.69 85 ILE A N 1
ATOM 710 C CA . ILE A 1 85 ? 13.146 3.394 4.078 1.00 97.69 85 ILE A CA 1
ATOM 711 C C . ILE A 1 85 ? 11.845 4.122 3.716 1.00 97.69 85 ILE A C 1
ATOM 713 O O . ILE A 1 85 ? 11.090 4.492 4.613 1.00 97.69 85 ILE A O 1
ATOM 717 N N . CYS A 1 86 ? 11.531 4.271 2.426 1.00 97.12 86 CYS A N 1
ATOM 718 C CA . CYS A 1 86 ? 10.270 4.864 1.974 1.00 97.12 86 CYS A CA 1
ATOM 719 C C . CYS A 1 86 ? 9.049 4.073 2.470 1.00 97.12 86 CYS A C 1
ATOM 721 O O . CYS A 1 86 ? 8.086 4.677 2.941 1.00 97.12 86 CYS A O 1
ATOM 723 N N . ALA A 1 87 ? 9.101 2.738 2.419 1.00 96.12 87 ALA A N 1
ATOM 724 C CA . ALA A 1 87 ? 8.048 1.869 2.939 1.00 96.12 87 ALA A CA 1
ATOM 725 C C . ALA A 1 87 ? 7.857 2.044 4.454 1.00 96.12 87 ALA A C 1
ATOM 727 O O . ALA A 1 87 ? 6.725 2.171 4.919 1.00 96.12 87 ALA A O 1
ATOM 728 N N . CYS A 1 88 ? 8.953 2.133 5.215 1.00 96.44 88 CYS A N 1
ATOM 729 C CA . CYS A 1 88 ? 8.909 2.400 6.652 1.00 96.44 88 CYS A CA 1
ATOM 730 C C . CYS A 1 88 ? 8.275 3.768 6.958 1.00 96.44 88 CYS A C 1
ATOM 732 O O . CYS A 1 88 ? 7.371 3.858 7.787 1.00 96.44 88 CYS A O 1
ATOM 734 N N . ILE A 1 89 ? 8.678 4.824 6.240 1.00 96.88 89 ILE A N 1
ATOM 735 C CA . ILE A 1 89 ? 8.107 6.171 6.393 1.00 96.88 89 ILE A C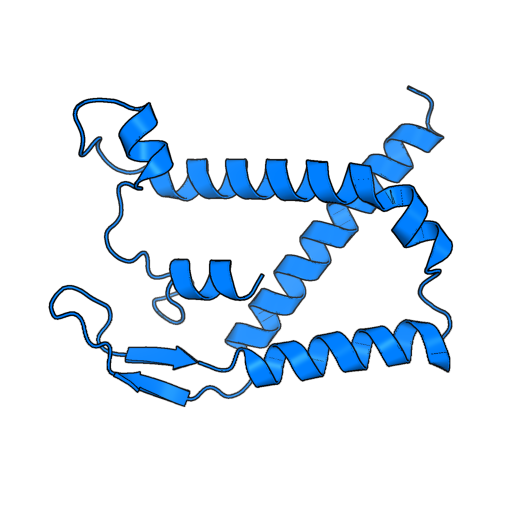A 1
ATOM 736 C C . ILE A 1 89 ? 6.601 6.160 6.104 1.00 96.88 89 ILE A C 1
ATOM 738 O O . ILE A 1 89 ? 5.829 6.693 6.899 1.00 96.88 89 ILE A O 1
ATOM 742 N N . LEU A 1 90 ? 6.161 5.525 5.012 1.00 95.75 90 LEU A N 1
ATOM 743 C CA . LEU A 1 90 ? 4.735 5.408 4.688 1.00 95.75 90 LEU A CA 1
ATOM 744 C C . LEU A 1 90 ? 3.961 4.616 5.751 1.00 95.75 90 LEU A C 1
ATOM 746 O O . LEU A 1 90 ? 2.860 5.022 6.119 1.00 95.75 90 LEU A O 1
ATOM 750 N N . GLY A 1 91 ? 4.540 3.540 6.290 1.00 93.38 91 GLY A N 1
ATOM 751 C CA . GLY A 1 91 ? 3.954 2.776 7.394 1.00 93.38 91 GLY A CA 1
ATOM 752 C C . GLY A 1 91 ? 3.801 3.603 8.675 1.00 93.38 91 GLY A C 1
ATOM 753 O O . GLY A 1 91 ? 2.761 3.545 9.334 1.00 93.38 91 GLY A O 1
ATOM 754 N N . LEU A 1 92 ? 4.795 4.434 9.003 1.00 94.31 92 LEU A N 1
ATOM 755 C CA . LEU A 1 92 ? 4.727 5.360 10.137 1.00 94.31 92 LEU A CA 1
ATOM 756 C C . LEU A 1 92 ? 3.665 6.441 9.918 1.00 94.31 92 LEU A C 1
ATOM 758 O O . LEU A 1 92 ? 2.853 6.680 10.808 1.00 94.31 92 LEU A O 1
ATOM 762 N N . ILE A 1 93 ? 3.617 7.046 8.726 1.00 95.06 93 ILE A N 1
ATOM 763 C CA . ILE A 1 93 ? 2.576 8.017 8.356 1.00 95.06 93 ILE A CA 1
ATOM 764 C C . ILE A 1 93 ? 1.193 7.380 8.503 1.00 95.06 93 ILE A C 1
ATOM 766 O O . ILE A 1 93 ? 0.323 7.953 9.153 1.00 95.06 93 ILE A O 1
ATOM 770 N N . PHE A 1 94 ? 0.996 6.180 7.958 1.00 91.81 94 PHE A N 1
ATOM 771 C CA . PHE A 1 94 ? -0.260 5.444 8.075 1.00 91.81 94 PHE A CA 1
ATOM 772 C C . PHE A 1 94 ? -0.635 5.176 9.538 1.00 91.81 94 PHE A C 1
ATOM 774 O O . PHE A 1 94 ? -1.773 5.420 9.941 1.00 91.81 94 PHE A O 1
ATOM 781 N N . THR A 1 95 ? 0.331 4.741 10.350 1.00 92.12 95 THR A N 1
ATOM 782 C CA . THR A 1 95 ? 0.138 4.504 11.787 1.00 92.12 95 THR A CA 1
ATOM 783 C C . THR A 1 95 ? -0.318 5.779 12.491 1.00 92.12 95 THR A C 1
ATOM 785 O O . THR A 1 95 ? -1.315 5.765 13.211 1.00 92.12 95 THR A O 1
ATOM 788 N N . PHE A 1 96 ? 0.350 6.907 12.245 1.00 92.56 96 PHE A N 1
ATOM 789 C CA . PHE A 1 96 ? -0.034 8.184 12.839 1.00 92.56 96 PHE A CA 1
ATOM 790 C C . PHE A 1 96 ? -1.409 8.661 12.368 1.00 92.56 96 PHE A C 1
ATOM 792 O O . PHE A 1 96 ? -2.209 9.093 13.197 1.00 92.56 96 PHE A O 1
ATOM 799 N N . LEU A 1 97 ? -1.725 8.529 11.077 1.00 91.75 97 LEU A N 1
ATOM 800 C CA . LEU A 1 97 ? -3.031 8.906 10.529 1.00 91.75 97 LEU A CA 1
ATOM 801 C C . LEU A 1 97 ? -4.181 8.089 11.128 1.00 91.75 97 LEU A C 1
ATOM 803 O O . LEU A 1 97 ? -5.269 8.627 11.317 1.00 91.75 97 LEU A O 1
ATOM 807 N N . ILE A 1 98 ? -3.956 6.812 11.448 1.00 89.81 98 ILE A N 1
ATOM 808 C CA . ILE A 1 98 ? -4.980 5.954 12.057 1.00 89.81 98 ILE A CA 1
ATOM 809 C C . ILE A 1 98 ? -5.067 6.126 13.571 1.00 89.81 98 ILE A C 1
ATOM 811 O O . ILE A 1 98 ? -6.157 6.021 14.125 1.00 89.81 98 ILE A O 1
ATOM 815 N N . VAL A 1 99 ? -3.954 6.363 14.264 1.00 91.19 99 VAL A N 1
ATOM 816 C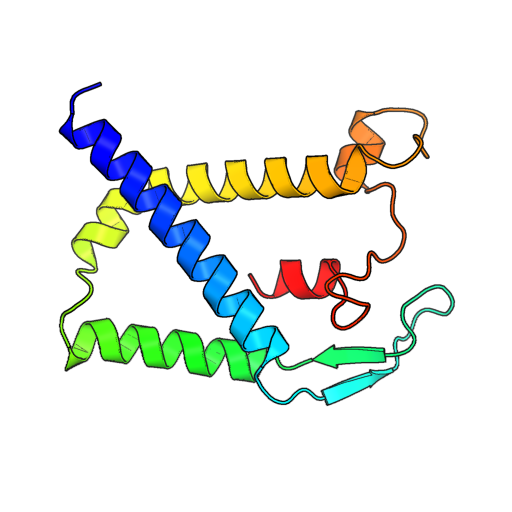 CA . VAL A 1 99 ? -3.934 6.393 15.734 1.00 91.19 99 VAL A CA 1
ATOM 817 C C . VAL A 1 99 ? -4.244 7.7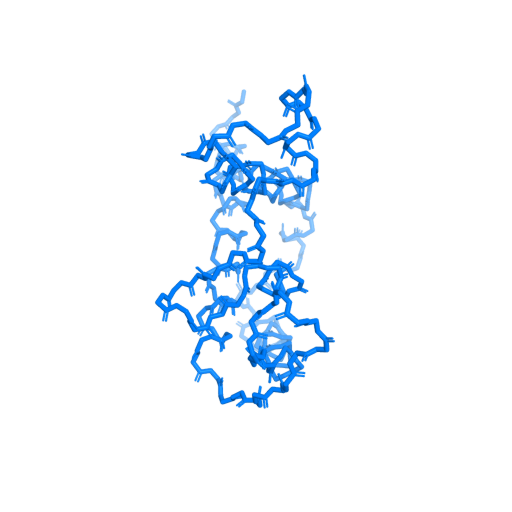90 16.279 1.00 91.19 99 VAL A C 1
ATOM 819 O O . VAL A 1 99 ? -5.086 7.925 17.166 1.00 91.19 99 VAL A O 1
ATOM 822 N N . LEU A 1 100 ? -3.603 8.844 15.766 1.00 89.56 100 LEU A N 1
ATOM 823 C CA . LEU A 1 100 ? -3.656 10.185 16.368 1.00 89.56 100 LEU A CA 1
ATOM 824 C C . LEU A 1 100 ? -5.055 10.823 16.458 1.00 89.56 100 LEU A C 1
ATOM 826 O O . LEU A 1 100 ? -5.298 11.487 17.466 1.00 89.56 100 LEU A O 1
ATOM 830 N N . PRO A 1 101 ? -5.985 10.632 15.498 1.00 90.25 101 PRO A N 1
ATOM 831 C CA . PRO A 1 101 ? -7.308 11.257 15.572 1.00 90.25 101 PRO A CA 1
ATOM 832 C C . PRO A 1 101 ? -8.190 10.749 16.721 1.00 90.25 101 PRO A C 1
ATOM 834 O O . PRO A 1 101 ? -9.189 11.382 17.056 1.00 90.25 101 PRO A O 1
ATOM 837 N N . PHE A 1 102 ? -7.854 9.603 17.318 1.00 88.00 102 PHE A N 1
ATOM 838 C CA . PHE A 1 102 ? -8.678 8.956 18.336 1.00 88.00 102 PHE A CA 1
ATOM 839 C C . PHE A 1 102 ? -8.157 9.240 19.736 1.00 88.00 102 PHE A C 1
ATOM 841 O O . PHE A 1 102 ? -6.951 9.366 19.953 1.00 88.00 102 PHE A O 1
ATOM 848 N N . LYS A 1 103 ? -9.072 9.305 20.707 1.00 87.56 103 LYS A N 1
ATOM 849 C CA . LYS A 1 103 ? -8.723 9.510 22.115 1.00 87.56 103 LYS A CA 1
ATOM 850 C C . LYS A 1 103 ? -7.799 8.392 22.603 1.00 87.56 103 LYS A C 1
ATOM 852 O O . LYS A 1 103 ? -7.965 7.233 22.227 1.00 87.56 10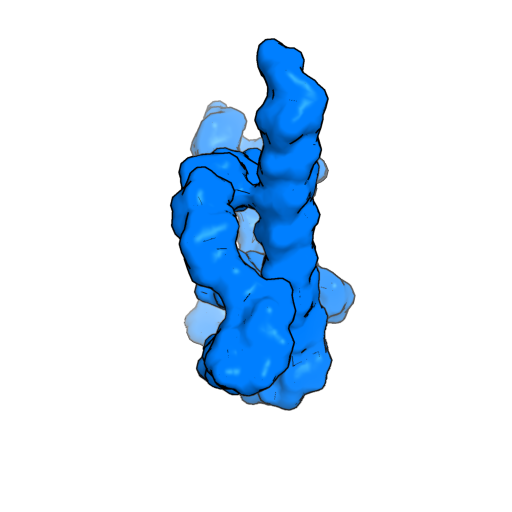3 LYS A O 1
ATOM 857 N N . GLN A 1 104 ? -6.841 8.762 23.450 1.00 87.12 104 GLN A N 1
ATOM 858 C CA . GLN A 1 104 ? -5.927 7.818 24.081 1.00 87.12 104 GLN A CA 1
ATOM 859 C C . GLN A 1 104 ? -6.713 6.740 24.842 1.00 87.12 104 GLN A C 1
ATOM 861 O O . GLN A 1 104 ? -7.627 7.074 25.600 1.00 87.12 104 GLN A O 1
ATOM 866 N N . ASN A 1 105 ? -6.377 5.469 24.610 1.00 83.12 105 ASN A N 1
ATOM 867 C CA . ASN A 1 105 ? -7.091 4.326 25.193 1.00 83.12 105 ASN A CA 1
ATOM 868 C C . ASN A 1 105 ? -6.264 3.601 26.271 1.00 83.12 105 ASN A C 1
ATOM 870 O O . ASN A 1 105 ? -6.836 2.945 27.136 1.00 83.12 105 ASN A O 1
ATOM 874 N N . SER A 1 106 ? -4.933 3.726 26.245 1.00 85.56 106 SER A N 1
ATOM 875 C CA . SER A 1 106 ? -4.024 3.128 27.232 1.00 85.56 106 SER A CA 1
ATOM 876 C C . SER A 1 106 ? -3.302 4.166 28.099 1.00 85.56 106 SER A C 1
ATOM 878 O O . SER A 1 106 ? -3.396 5.376 27.890 1.00 85.56 106 SER A O 1
ATOM 880 N N . SER A 1 107 ? -2.541 3.683 29.084 1.00 88.19 107 SER A N 1
ATOM 881 C CA . SER A 1 107 ? -1.759 4.508 30.012 1.00 88.19 107 SER A CA 1
ATOM 882 C C . SER A 1 107 ? -0.601 5.271 29.356 1.00 88.19 107 SER A C 1
ATOM 884 O O . SER A 1 107 ? -0.109 6.229 29.946 1.00 88.19 107 SER A O 1
ATOM 886 N N . SER A 1 108 ? -0.163 4.888 28.150 1.00 90.31 108 SER A N 1
ATOM 887 C CA . SER A 1 108 ? 0.966 5.521 27.458 1.00 90.31 108 SER A CA 1
ATOM 888 C C . SER A 1 108 ? 0.693 5.728 25.972 1.00 90.31 108 SER A C 1
ATOM 890 O O . SER A 1 108 ? 0.133 4.875 25.290 1.00 90.31 108 SER A O 1
ATOM 892 N N . PHE A 1 109 ? 1.188 6.842 25.438 1.00 88.38 109 PHE A N 1
ATOM 893 C CA . PHE A 1 109 ? 1.138 7.145 24.010 1.00 88.38 109 PHE A CA 1
ATOM 894 C C . PHE A 1 109 ? 1.810 6.065 23.143 1.00 88.38 109 PHE A C 1
ATOM 896 O O . PHE A 1 109 ? 1.287 5.698 22.093 1.00 88.38 109 PHE A O 1
ATOM 903 N N . TRP A 1 110 ? 2.935 5.508 23.599 1.00 89.12 110 TRP A N 1
ATOM 904 C CA . TRP A 1 110 ? 3.674 4.477 22.860 1.00 89.12 110 TRP A CA 1
ATOM 905 C C . TRP A 1 110 ? 2.925 3.146 22.790 1.00 89.12 110 TRP A C 1
ATOM 907 O O . TRP A 1 110 ? 2.965 2.469 21.765 1.00 89.12 110 TRP A O 1
ATOM 917 N N . LEU A 1 111 ? 2.197 2.801 23.857 1.00 89.44 111 LEU A N 1
ATOM 918 C CA . LEU A 1 111 ? 1.320 1.630 23.880 1.00 89.44 111 LEU A CA 1
ATOM 919 C C . LEU A 1 111 ? 0.190 1.777 22.860 1.00 89.44 111 LEU A C 1
ATOM 921 O O . LEU A 1 111 ? -0.122 0.824 22.156 1.00 89.44 111 LEU A O 1
ATOM 925 N N . ASP A 1 112 ? -0.366 2.979 22.726 1.00 90.31 112 ASP A N 1
ATOM 926 C CA . ASP A 1 112 ? -1.407 3.263 21.739 1.00 90.31 112 ASP A CA 1
ATOM 927 C C . ASP A 1 112 ? -0.904 3.245 20.292 1.00 90.31 112 ASP A C 1
ATOM 929 O O . ASP A 1 112 ? -1.654 2.849 19.403 1.00 90.31 112 ASP A O 1
ATOM 933 N N . ILE A 1 113 ? 0.345 3.649 20.039 1.00 89.62 113 ILE A N 1
ATOM 934 C CA . ILE A 1 113 ? 0.968 3.489 18.716 1.00 89.62 113 ILE A CA 1
ATOM 935 C C . ILE A 1 113 ? 1.152 2.004 18.394 1.00 89.62 113 ILE A C 1
ATOM 937 O O . ILE A 1 113 ? 0.841 1.581 17.285 1.00 89.62 113 ILE A O 1
ATOM 941 N N . TYR A 1 114 ? 1.646 1.220 19.355 1.00 88.31 114 TYR A N 1
ATOM 942 C CA . TYR A 1 114 ? 1.956 -0.193 19.145 1.00 88.31 114 TYR A CA 1
ATOM 943 C C . TYR A 1 114 ? 0.700 -1.071 19.018 1.00 88.31 114 TYR A C 1
ATOM 945 O O . TYR A 1 114 ? 0.621 -1.917 18.132 1.00 88.31 114 TYR A O 1
ATOM 953 N N . LEU A 1 115 ? -0.291 -0.873 19.892 1.00 87.88 115 LEU A N 1
ATOM 954 C CA . LEU A 1 115 ? -1.523 -1.674 19.923 1.00 87.88 115 LEU A CA 1
ATOM 955 C C . LEU A 1 115 ? -2.631 -1.110 19.023 1.00 87.88 115 LEU A C 1
ATOM 957 O O . LEU A 1 115 ? -3.554 -1.837 18.650 1.00 87.88 115 LEU A O 1
ATOM 961 N N . GLY A 1 116 ? -2.551 0.174 18.675 1.00 88.25 116 GLY A N 1
ATOM 962 C CA . GLY A 1 116 ? -3.626 0.909 18.024 1.00 88.25 116 GLY A CA 1
ATOM 963 C C . GLY A 1 116 ? -4.731 1.338 18.998 1.00 88.25 116 GLY A C 1
ATOM 964 O O . GLY A 1 116 ? -4.958 0.737 20.047 1.00 88.25 116 GLY A O 1
ATOM 965 N N . ARG A 1 117 ? -5.465 2.394 18.627 1.00 88.88 117 ARG A N 1
ATOM 966 C CA . ARG A 1 117 ? -6.635 2.899 19.381 1.00 88.88 117 ARG A CA 1
ATOM 967 C C . ARG A 1 117 ? -7.972 2.406 18.831 1.00 88.88 117 ARG A C 1
ATOM 969 O O . ARG A 1 117 ? -8.958 2.328 19.557 1.00 88.88 117 ARG A O 1
ATOM 976 N N . LEU A 1 118 ? -8.008 2.071 17.543 1.00 84.94 118 LEU A N 1
ATOM 977 C CA . LEU A 1 118 ? -9.208 1.636 16.838 1.00 84.94 118 LEU A CA 1
ATOM 978 C C . LEU A 1 118 ? -9.357 0.116 16.872 1.00 84.94 118 LEU A C 1
ATOM 980 O O . LEU A 1 118 ? -8.515 -0.625 16.360 1.00 84.94 118 LEU A O 1
ATOM 984 N N . LYS A 1 119 ? -10.491 -0.354 17.395 1.00 78.62 119 LYS A N 1
ATOM 985 C CA . LYS A 1 119 ? -10.902 -1.750 17.236 1.00 78.62 119 LYS A CA 1
ATOM 986 C C . LYS A 1 119 ? -11.432 -1.951 15.812 1.00 78.62 119 LYS A C 1
ATOM 988 O O . LYS A 1 119 ? -12.494 -1.445 15.479 1.00 78.62 119 LYS A O 1
ATOM 993 N N . ASN A 1 120 ? -10.685 -2.700 14.996 1.00 79.12 120 ASN A N 1
ATOM 994 C CA . ASN A 1 120 ? -11.054 -3.130 13.635 1.00 79.12 120 ASN A CA 1
ATOM 995 C C . ASN A 1 120 ? -11.429 -1.964 12.692 1.00 79.12 120 ASN A C 1
ATOM 997 O O . ASN A 1 120 ? -12.598 -1.809 12.331 1.00 79.12 120 ASN A O 1
ATOM 1001 N N . PRO A 1 121 ? -10.448 -1.124 12.305 1.00 85.06 121 PRO A N 1
ATOM 1002 C CA . PRO A 1 121 ? -10.696 0.008 11.418 1.00 85.06 121 PRO A CA 1
ATOM 1003 C C . PRO A 1 121 ? -11.256 -0.466 10.076 1.00 85.06 121 PRO A C 1
ATOM 1005 O O . PRO A 1 121 ? -10.634 -1.274 9.391 1.00 85.06 121 PRO A O 1
ATOM 1008 N N . GLN A 1 122 ? -12.408 0.066 9.680 1.00 86.25 122 GLN A N 1
ATOM 1009 C CA . GLN A 1 122 ? -12.971 -0.155 8.353 1.00 86.25 122 GLN A CA 1
ATOM 1010 C C . GLN A 1 122 ? -12.624 1.031 7.453 1.00 86.25 122 GLN A C 1
ATOM 1012 O O . GLN A 1 122 ? -12.861 2.185 7.803 1.00 86.25 122 GLN A O 1
ATOM 1017 N N . LEU A 1 123 ? -12.032 0.744 6.297 1.00 84.19 123 LEU A N 1
ATOM 1018 C CA . LEU A 1 123 ? -11.581 1.737 5.327 1.00 84.19 123 LEU A CA 1
ATOM 1019 C C . LEU A 1 123 ? -12.454 1.688 4.064 1.00 84.19 123 LEU A C 1
ATOM 1021 O O . LEU A 1 123 ? -13.126 0.691 3.781 1.00 84.19 123 LEU A O 1
ATOM 1025 N N . PHE A 1 124 ? -12.424 2.778 3.290 1.00 84.12 124 PHE A N 1
ATOM 1026 C CA . PHE A 1 124 ? -13.100 2.911 1.991 1.00 84.12 124 PHE A CA 1
ATOM 1027 C C . PHE A 1 124 ? -14.607 2.603 2.041 1.00 84.12 124 PHE A C 1
ATOM 1029 O O . PHE A 1 124 ? -15.070 1.696 1.354 1.00 84.12 124 PHE A O 1
ATOM 1036 N N . PHE A 1 125 ? -15.375 3.341 2.852 1.00 80.25 125 PHE A N 1
ATOM 1037 C CA . PHE A 1 125 ? -16.825 3.136 3.033 1.00 80.25 125 PHE A CA 1
ATOM 1038 C C . PHE A 1 125 ? -17.183 1.698 3.449 1.00 80.25 125 PHE A C 1
ATOM 1040 O O . PHE A 1 125 ? -18.088 1.080 2.891 1.00 80.25 125 PHE A O 1
ATOM 1047 N N . ASN A 1 126 ? -16.439 1.148 4.412 1.00 76.12 126 ASN A N 1
ATOM 1048 C CA . ASN A 1 126 ? -16.622 -0.206 4.947 1.00 76.12 126 ASN A CA 1
ATOM 1049 C C . ASN A 1 126 ? -16.406 -1.345 3.939 1.00 76.12 126 ASN A C 1
ATOM 1051 O O . ASN A 1 126 ? -16.866 -2.468 4.151 1.00 76.12 126 ASN A O 1
ATOM 1055 N N . ARG A 1 127 ? -15.680 -1.089 2.844 1.00 80.38 127 ARG A N 1
ATOM 1056 C CA . ARG A 1 127 ? -15.400 -2.112 1.822 1.00 80.38 127 ARG A CA 1
ATOM 1057 C C . ARG A 1 127 ? -14.238 -3.027 2.188 1.00 80.38 127 ARG A C 1
ATOM 1059 O O . ARG A 1 127 ? -14.180 -4.149 1.686 1.00 80.38 127 ARG A O 1
ATOM 1066 N N . THR A 1 128 ? -13.316 -2.570 3.033 1.00 83.19 128 THR A N 1
ATOM 1067 C CA . THR A 1 128 ? -12.201 -3.392 3.513 1.00 83.19 128 THR A CA 1
ATOM 1068 C C . THR A 1 128 ? -11.877 -3.095 4.967 1.00 83.19 128 THR A C 1
ATOM 1070 O O . THR A 1 128 ? -11.983 -1.962 5.430 1.00 83.19 128 THR A O 1
ATOM 1073 N N . ASP A 1 129 ? -11.438 -4.127 5.676 1.00 86.94 129 ASP A N 1
ATOM 1074 C CA . ASP A 1 129 ? -10.809 -3.980 6.982 1.00 86.94 129 ASP A CA 1
ATOM 1075 C C . ASP A 1 129 ? -9.359 -3.499 6.789 1.00 86.94 129 ASP A C 1
ATOM 1077 O O . ASP A 1 129 ? -8.655 -3.963 5.884 1.00 86.94 129 ASP A O 1
ATOM 1081 N N . GLY A 1 130 ? -8.927 -2.538 7.603 1.00 84.31 130 GLY A N 1
ATOM 1082 C CA . GLY A 1 130 ? -7.599 -1.937 7.524 1.00 84.31 130 GLY A CA 1
ATOM 1083 C C . GLY A 1 130 ? -6.476 -2.905 7.892 1.00 84.31 130 GLY A C 1
ATOM 1084 O O . GLY A 1 130 ? -5.400 -2.820 7.308 1.00 84.31 130 GLY A O 1
ATOM 1085 N N . LYS A 1 131 ? -6.723 -3.873 8.787 1.00 84.75 131 LYS A N 1
ATOM 1086 C CA . LYS A 1 131 ? -5.739 -4.916 9.115 1.00 84.75 131 LYS A CA 1
ATOM 1087 C C . LYS A 1 131 ? -5.554 -5.866 7.939 1.00 84.75 131 LYS A C 1
ATOM 1089 O O . LYS A 1 131 ? -4.428 -6.202 7.600 1.00 84.75 131 LYS A O 1
ATOM 1094 N N . ILE A 1 132 ? -6.650 -6.254 7.284 1.00 86.88 132 ILE A N 1
ATOM 1095 C CA . ILE A 1 132 ? -6.577 -7.104 6.085 1.00 86.88 132 ILE A CA 1
ATOM 1096 C C . ILE A 1 132 ? -5.831 -6.400 4.956 1.00 86.88 132 ILE A C 1
ATOM 1098 O O . ILE A 1 132 ? -5.022 -7.034 4.287 1.00 86.88 132 ILE A O 1
ATOM 1102 N N . LEU A 1 133 ? -6.077 -5.103 4.756 1.00 88.62 133 LEU A N 1
ATOM 1103 C CA . LEU A 1 133 ? -5.361 -4.335 3.741 1.00 88.62 133 LEU A CA 1
ATOM 1104 C C . LEU A 1 133 ? -3.853 -4.283 4.028 1.00 88.62 133 LEU A C 1
ATOM 1106 O O . LEU A 1 133 ? -3.063 -4.480 3.114 1.00 88.62 133 LEU A O 1
ATOM 1110 N N . LEU A 1 134 ? -3.460 -4.080 5.289 1.00 87.38 134 LEU A N 1
ATOM 1111 C CA . LEU A 1 134 ? -2.052 -4.106 5.697 1.00 87.38 134 LEU A CA 1
ATOM 1112 C C . LEU A 1 134 ? -1.384 -5.475 5.519 1.00 87.38 134 LEU A C 1
ATOM 1114 O O . LEU A 1 134 ? -0.189 -5.518 5.285 1.00 87.38 134 LEU A O 1
ATOM 1118 N N . TYR A 1 135 ? -2.117 -6.585 5.636 1.00 86.69 135 TYR A N 1
ATOM 1119 C CA . TYR A 1 135 ? -1.556 -7.912 5.347 1.00 86.69 135 TYR A CA 1
ATOM 1120 C C . TYR A 1 135 ? -1.368 -8.183 3.854 1.00 86.69 135 TYR A C 1
ATOM 1122 O O . TYR A 1 135 ? -0.667 -9.125 3.491 1.00 86.69 135 TYR A O 1
ATOM 1130 N N . LEU A 1 136 ? -2.047 -7.422 2.997 1.00 87.69 136 LEU A N 1
ATOM 1131 C CA . LEU A 1 136 ? -1.982 -7.603 1.554 1.00 87.69 136 LEU A CA 1
ATOM 1132 C C . LEU A 1 136 ? -0.807 -6.854 0.916 1.00 87.69 136 LEU A C 1
ATOM 1134 O O . LEU A 1 136 ? -0.288 -7.306 -0.104 1.00 87.69 136 LEU A O 1
ATOM 1138 N N . ILE A 1 137 ? -0.471 -5.692 1.472 1.00 85.12 137 ILE A N 1
ATOM 1139 C CA . ILE A 1 137 ? 0.537 -4.755 0.967 1.00 85.12 137 ILE A CA 1
ATOM 1140 C C . ILE A 1 137 ? 1.901 -5.092 1.566 1.00 85.12 137 ILE A C 1
ATOM 1142 O O . ILE A 1 137 ? 2.869 -5.157 0.776 1.00 85.12 137 ILE A O 1
#

Radius of gyration: 18.0 Å; chains: 1; bounding box: 43×31×52 Å

Organism: NCBI:txid392030

Sequence (137 aa):
MTNLDLAEWFSAFIHILLTYTLITLLHLAVPAHHVRGYVHDGPKFYRLNGLRVFFIVSLSFIICIGYFQYLDIRYLIRLRMKHSICACILGLIFTFLIVLPFKQNSSSFWLDIYLGRLKNPQLFFNRTDGKILLYLI